Protein AF-A0A4Y7S7V5-F1 (afdb_monomer)

Structure (mmCIF, N/CA/C/O backbone):
data_AF-A0A4Y7S7V5-F1
#
_entry.id   AF-A0A4Y7S7V5-F1
#
loop_
_atom_site.group_PDB
_atom_site.id
_atom_site.type_symbol
_atom_site.label_atom_id
_atom_site.label_alt_id
_atom_site.label_comp_id
_atom_site.label_asym_id
_atom_site.label_entity_id
_atom_site.label_seq_id
_atom_site.pdbx_PDB_ins_code
_atom_site.Cartn_x
_atom_site.Cartn_y
_atom_site.Cartn_z
_atom_site.occupancy
_atom_site.B_iso_or_equiv
_atom_site.auth_seq_id
_atom_site.auth_comp_id
_atom_site.auth_asym_id
_atom_site.auth_atom_id
_atom_site.pdbx_PDB_model_num
ATOM 1 N N . MET A 1 1 ? 28.962 10.382 -20.908 1.00 48.06 1 MET A N 1
ATOM 2 C CA . MET A 1 1 ? 28.679 8.979 -21.269 1.00 48.06 1 MET A CA 1
ATOM 3 C C . MET A 1 1 ? 28.440 8.967 -22.760 1.00 48.06 1 MET A C 1
ATOM 5 O O . MET A 1 1 ? 27.497 9.617 -23.195 1.00 48.06 1 MET A O 1
ATOM 9 N N . ASP A 1 2 ? 29.315 8.318 -23.522 1.00 42.78 2 ASP A N 1
ATOM 10 C CA . ASP A 1 2 ? 29.232 8.289 -24.986 1.00 42.78 2 ASP A CA 1
ATOM 11 C C . ASP A 1 2 ? 28.162 7.281 -25.408 1.00 42.78 2 ASP A C 1
ATOM 13 O O . ASP A 1 2 ? 28.444 6.102 -25.621 1.00 42.78 2 ASP A O 1
ATOM 17 N N . TYR A 1 3 ? 26.913 7.743 -25.483 1.00 50.38 3 TYR A N 1
ATOM 18 C CA . TYR A 1 3 ? 25.772 6.935 -25.925 1.00 50.38 3 TYR A CA 1
ATOM 19 C C . TYR A 1 3 ? 26.002 6.301 -27.311 1.00 50.38 3 TYR A C 1
ATOM 21 O O . TYR A 1 3 ? 25.504 5.208 -27.569 1.00 50.38 3 TYR A O 1
ATOM 29 N N . GLU A 1 4 ? 26.812 6.933 -28.166 1.00 48.44 4 GLU A N 1
ATOM 30 C CA . GLU A 1 4 ? 27.167 6.433 -29.501 1.00 48.44 4 GLU A CA 1
ATOM 31 C C . GLU A 1 4 ? 27.919 5.093 -29.466 1.00 48.44 4 GLU A C 1
ATOM 33 O O . GLU A 1 4 ? 27.614 4.208 -30.263 1.00 48.44 4 GLU A O 1
ATOM 38 N N . LYS A 1 5 ? 28.822 4.883 -28.495 1.00 51.22 5 LYS A N 1
ATOM 39 C CA . LYS A 1 5 ? 29.561 3.613 -28.349 1.00 51.22 5 LYS A CA 1
ATOM 40 C C . LYS A 1 5 ? 28.684 2.471 -27.842 1.00 51.22 5 LYS A C 1
ATOM 42 O O . LYS A 1 5 ? 28.919 1.314 -28.167 1.00 51.22 5 LYS A O 1
ATOM 47 N N . VAL A 1 6 ? 27.661 2.783 -27.044 1.00 50.72 6 VAL A N 1
ATOM 48 C CA . VAL A 1 6 ? 26.710 1.782 -26.530 1.00 50.72 6 VAL A CA 1
ATOM 49 C C . VAL A 1 6 ? 25.746 1.333 -27.636 1.00 50.72 6 VAL A C 1
ATOM 51 O O . VAL A 1 6 ? 25.353 0.171 -27.680 1.00 50.72 6 VAL A O 1
ATOM 54 N N . ALA A 1 7 ? 25.411 2.231 -28.568 1.00 50.16 7 ALA A N 1
ATOM 55 C CA . ALA A 1 7 ? 24.563 1.931 -29.720 1.00 50.16 7 ALA A CA 1
ATOM 56 C C . ALA A 1 7 ? 25.253 1.056 -30.789 1.00 50.16 7 ALA A C 1
ATOM 58 O O . ALA A 1 7 ? 24.570 0.425 -31.596 1.00 50.16 7 ALA A O 1
ATOM 59 N N . GLU A 1 8 ? 26.588 0.985 -30.804 1.00 49.34 8 GLU A N 1
ATOM 60 C CA . GLU A 1 8 ? 27.345 0.241 -31.821 1.00 49.34 8 GLU A CA 1
ATOM 61 C C . GLU A 1 8 ? 27.243 -1.282 -31.716 1.00 49.34 8 GLU A C 1
ATOM 63 O O . GLU A 1 8 ? 27.355 -1.962 -32.733 1.00 49.34 8 GLU A O 1
ATOM 68 N N . ILE A 1 9 ? 26.904 -1.825 -30.545 1.00 51.12 9 ILE A N 1
ATOM 69 C CA . ILE A 1 9 ? 26.742 -3.277 -30.359 1.00 51.12 9 ILE A CA 1
ATOM 70 C C . ILE A 1 9 ? 25.535 -3.809 -31.151 1.00 51.12 9 ILE A C 1
ATOM 72 O O . ILE A 1 9 ? 25.533 -4.956 -31.573 1.00 51.12 9 ILE A O 1
ATOM 76 N N . HIS A 1 10 ? 24.530 -2.974 -31.433 1.00 50.16 10 HIS A N 1
ATOM 77 C CA . HIS A 1 10 ? 23.351 -3.396 -32.196 1.00 50.16 10 HIS A CA 1
ATOM 78 C C . HIS A 1 10 ? 23.577 -3.414 -33.722 1.00 50.16 10 HIS A C 1
ATOM 80 O O . HIS A 1 10 ? 22.717 -3.894 -34.462 1.00 50.16 10 HIS A O 1
ATOM 86 N N . ARG A 1 11 ? 24.708 -2.871 -34.207 1.00 49.34 11 ARG A N 1
ATOM 87 C CA . ARG A 1 11 ? 25.073 -2.890 -35.635 1.00 49.34 11 ARG A CA 1
ATOM 88 C C . ARG A 1 11 ? 25.643 -4.243 -36.064 1.00 49.34 11 ARG A C 1
ATOM 90 O O . ARG A 1 11 ? 25.487 -4.618 -37.224 1.00 49.34 11 ARG A O 1
ATOM 97 N N . GLU A 1 12 ? 26.241 -4.988 -35.140 1.00 53.28 12 GLU A N 1
ATOM 98 C CA . GLU A 1 12 ? 26.682 -6.358 -35.376 1.00 53.28 12 GLU A CA 1
ATOM 99 C C . GLU A 1 12 ? 25.684 -7.305 -34.708 1.00 53.28 12 GLU A C 1
ATOM 101 O O . GLU A 1 12 ? 25.501 -7.273 -33.497 1.00 53.28 12 GLU A O 1
ATOM 106 N N . ASN A 1 13 ? 24.989 -8.126 -35.502 1.00 52.50 13 ASN A N 1
ATOM 107 C CA . ASN A 1 13 ? 23.988 -9.110 -35.063 1.00 52.50 13 ASN A CA 1
ATOM 108 C C . ASN A 1 13 ? 24.608 -10.259 -34.232 1.00 52.50 13 ASN A C 1
ATOM 110 O O . ASN A 1 13 ? 24.408 -11.437 -34.535 1.00 52.50 13 ASN A O 1
ATOM 114 N N . ILE A 1 14 ? 25.389 -9.950 -33.199 1.00 56.34 14 ILE A N 1
ATOM 115 C CA . ILE A 1 14 ? 26.036 -10.939 -32.346 1.00 56.34 14 ILE A CA 1
ATOM 116 C C . ILE A 1 14 ? 25.000 -11.421 -31.334 1.00 56.34 14 ILE A C 1
ATOM 118 O O . ILE A 1 14 ? 24.820 -10.871 -30.252 1.00 56.34 14 ILE A O 1
ATOM 122 N N . THR A 1 15 ? 24.272 -12.455 -31.734 1.00 55.84 15 THR A N 1
ATOM 123 C CA . THR A 1 15 ? 23.259 -13.134 -30.913 1.00 55.84 15 THR A CA 1
ATOM 124 C C . THR A 1 15 ? 23.858 -14.254 -30.056 1.00 55.84 15 THR A C 1
ATOM 126 O O . THR A 1 15 ? 23.163 -14.803 -29.202 1.00 55.84 15 THR A O 1
ATOM 129 N N . ASP A 1 16 ? 25.146 -14.576 -30.247 1.00 62.66 16 ASP A N 1
ATOM 130 C CA . ASP A 1 16 ? 25.839 -15.673 -29.571 1.00 62.66 16 ASP A CA 1
ATOM 131 C C . ASP A 1 16 ? 26.859 -15.189 -28.522 1.00 62.66 16 ASP A C 1
ATOM 133 O O . ASP A 1 16 ? 27.767 -14.392 -28.779 1.00 62.66 16 ASP A O 1
ATOM 137 N N . THR A 1 17 ? 26.727 -15.751 -27.320 1.00 63.69 17 THR A N 1
ATOM 138 C CA . THR A 1 17 ? 27.629 -15.584 -26.170 1.00 63.69 17 THR A CA 1
ATOM 139 C C . THR A 1 17 ? 29.085 -15.976 -26.451 1.00 63.69 17 THR A C 1
ATOM 141 O O . THR A 1 17 ? 29.993 -15.425 -25.834 1.00 63.69 17 THR A O 1
ATOM 144 N N . ARG A 1 18 ? 29.345 -16.911 -27.377 1.00 64.25 18 ARG A N 1
ATOM 145 C CA . ARG A 1 18 ? 30.721 -17.302 -27.743 1.00 64.25 18 ARG A CA 1
ATOM 146 C C . ARG A 1 18 ? 31.438 -16.227 -28.556 1.00 64.25 18 ARG A C 1
ATOM 148 O O . ARG A 1 18 ? 32.566 -15.871 -28.231 1.00 64.25 18 ARG A O 1
ATOM 155 N N . GLN A 1 19 ? 30.756 -15.673 -29.552 1.00 64.19 19 GLN A N 1
ATOM 156 C CA . GLN A 1 19 ? 31.297 -14.632 -30.431 1.00 64.19 19 GLN A CA 1
ATOM 157 C C . GLN A 1 19 ? 31.574 -13.327 -29.668 1.00 64.19 19 GLN A C 1
ATOM 159 O O . GLN A 1 19 ? 32.568 -12.648 -29.912 1.00 64.19 19 GLN A O 1
ATOM 164 N N . THR A 1 20 ? 30.738 -13.005 -28.677 1.00 63.41 20 THR A N 1
ATOM 165 C CA . THR A 1 20 ? 30.981 -11.868 -27.775 1.00 63.41 20 THR A CA 1
ATOM 166 C C . THR A 1 20 ? 32.225 -12.073 -26.908 1.00 63.41 20 THR A C 1
ATOM 168 O O . THR A 1 20 ? 33.001 -11.136 -26.738 1.00 63.41 20 THR A O 1
ATOM 171 N N . LEU A 1 21 ? 32.464 -13.283 -26.389 1.00 66.69 21 LEU A N 1
ATOM 172 C CA . LEU A 1 21 ? 33.675 -13.590 -25.616 1.00 66.69 2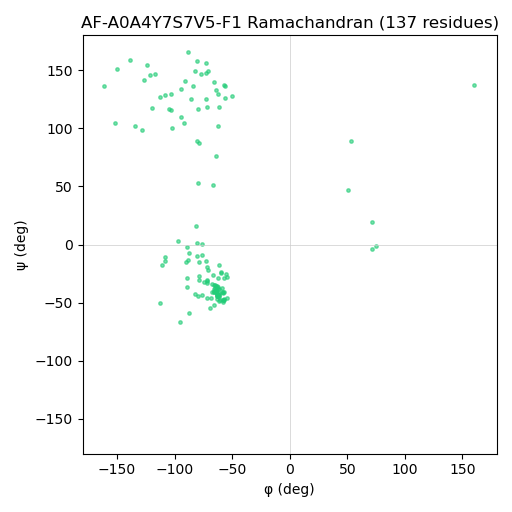1 LEU A CA 1
ATOM 173 C C . LEU A 1 21 ? 34.950 -13.477 -26.464 1.00 66.69 21 LEU A C 1
ATOM 175 O O . LEU A 1 21 ? 35.952 -12.950 -25.984 1.00 66.69 21 LEU A O 1
ATOM 179 N N . GLU A 1 22 ? 34.908 -13.916 -27.722 1.00 68.69 22 GLU A N 1
ATOM 180 C CA . GLU A 1 22 ? 36.030 -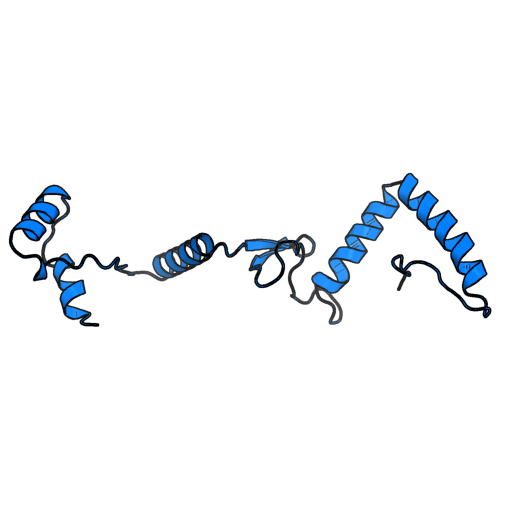13.799 -28.664 1.00 68.69 22 GLU A CA 1
ATOM 181 C C . GLU A 1 22 ? 36.378 -12.329 -28.958 1.00 68.69 22 GLU A C 1
ATOM 183 O O . GLU A 1 22 ? 37.542 -11.940 -28.844 1.00 68.69 22 GLU A O 1
ATOM 188 N N . ALA A 1 23 ? 35.374 -11.476 -29.191 1.00 64.00 23 ALA A N 1
ATOM 189 C CA . ALA A 1 23 ? 35.577 -10.037 -29.383 1.00 64.00 23 ALA A CA 1
ATOM 190 C C . ALA A 1 23 ? 36.170 -9.334 -28.140 1.00 64.00 23 ALA A C 1
ATOM 192 O O . ALA A 1 23 ? 37.013 -8.444 -28.271 1.00 64.00 23 ALA A O 1
ATOM 193 N N . ILE A 1 24 ? 35.789 -9.758 -26.923 1.00 64.50 24 ILE A N 1
ATOM 194 C CA . ILE A 1 24 ? 36.355 -9.247 -25.655 1.00 64.50 24 ILE A CA 1
ATOM 195 C C . ILE A 1 24 ? 37.848 -9.587 -25.525 1.00 64.50 24 ILE A C 1
ATOM 197 O O . ILE A 1 24 ? 38.615 -8.807 -24.948 1.00 64.50 24 ILE A O 1
ATOM 201 N N . HIS A 1 25 ? 38.260 -10.756 -26.021 1.00 68.44 25 HIS A N 1
ATOM 202 C CA . HIS A 1 25 ? 39.650 -11.207 -25.968 1.00 68.44 25 HIS A CA 1
ATOM 203 C C . HIS A 1 25 ? 40.560 -10.438 -26.930 1.00 68.44 25 HIS A C 1
ATOM 205 O O . HIS A 1 25 ? 41.727 -10.222 -26.599 1.00 68.44 25 HIS A O 1
ATOM 211 N N . GLU A 1 26 ? 40.034 -10.020 -28.080 1.00 69.88 26 GLU A N 1
ATOM 212 C CA . GLU A 1 26 ? 40.801 -9.341 -29.123 1.00 69.88 26 GLU A CA 1
ATOM 213 C C . GLU A 1 2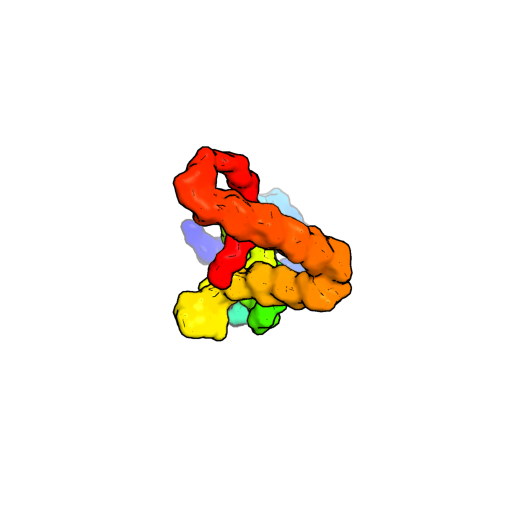6 ? 40.967 -7.837 -28.850 1.00 69.88 26 GLU A C 1
ATOM 215 O O . GLU A 1 26 ? 42.070 -7.306 -28.982 1.00 69.88 26 GLU A O 1
ATOM 220 N N . ASP A 1 27 ? 39.911 -7.149 -28.401 1.00 66.31 27 ASP A N 1
ATOM 221 C CA . ASP A 1 27 ? 39.986 -5.731 -28.039 1.00 66.31 27 ASP A CA 1
ATOM 222 C C . ASP A 1 27 ? 38.949 -5.352 -26.970 1.00 66.31 27 ASP A C 1
ATOM 224 O O . ASP A 1 27 ? 37.762 -5.143 -27.234 1.00 66.31 27 ASP A O 1
ATOM 228 N N . ARG A 1 28 ? 39.429 -5.184 -25.733 1.00 60.34 28 ARG A N 1
ATOM 229 C CA . ARG A 1 28 ? 38.599 -4.823 -24.572 1.00 60.34 28 ARG A CA 1
ATOM 230 C C . ARG A 1 28 ? 37.903 -3.467 -24.711 1.00 60.34 28 ARG A C 1
ATOM 232 O O . ARG A 1 28 ? 36.967 -3.205 -23.962 1.00 60.34 28 ARG A O 1
ATOM 239 N N . SER A 1 29 ? 38.354 -2.596 -25.617 1.00 63.44 29 SER A N 1
ATOM 240 C CA . SER A 1 29 ? 37.751 -1.274 -25.825 1.00 63.44 29 SER A CA 1
ATOM 241 C C . SER A 1 29 ? 36.459 -1.312 -26.649 1.00 63.44 29 SER A C 1
ATOM 243 O O . SER A 1 29 ? 35.699 -0.342 -26.622 1.00 63.44 29 SER A O 1
ATOM 245 N N . LYS A 1 30 ? 36.181 -2.434 -27.330 1.00 57.97 30 LYS A N 1
ATOM 246 C CA . LYS A 1 30 ? 35.011 -2.617 -28.205 1.00 57.97 30 LYS A CA 1
ATOM 247 C C . LYS A 1 30 ? 33.768 -3.141 -27.491 1.00 57.97 30 LYS A C 1
ATOM 249 O O . LYS A 1 30 ? 32.679 -3.082 -28.052 1.00 57.97 30 LYS A O 1
ATOM 254 N N . VAL A 1 31 ? 33.904 -3.640 -26.262 1.00 61.84 31 VAL A N 1
ATOM 255 C CA . VAL A 1 31 ? 32.782 -4.206 -25.505 1.00 61.84 31 VAL A CA 1
ATOM 256 C C . VAL A 1 31 ? 32.572 -3.428 -24.217 1.00 61.84 31 VAL A C 1
ATOM 258 O O . VAL A 1 31 ? 33.424 -3.393 -23.330 1.00 61.84 31 VAL A O 1
ATOM 261 N N . SER A 1 32 ? 31.399 -2.809 -24.102 1.00 63.09 32 SER A N 1
ATOM 262 C CA . SER A 1 32 ? 30.964 -2.185 -22.859 1.00 63.09 32 SER A CA 1
ATOM 263 C C . SER A 1 32 ? 30.425 -3.255 -21.913 1.00 63.09 32 SER A C 1
ATOM 265 O O . SER A 1 32 ? 29.410 -3.885 -22.193 1.00 63.09 32 SER A O 1
ATOM 267 N N . LEU A 1 33 ? 31.080 -3.432 -20.764 1.00 68.06 33 LEU A N 1
ATOM 268 C CA . LEU A 1 33 ? 30.586 -4.285 -19.675 1.00 68.06 33 LEU A CA 1
ATOM 269 C C . LEU A 1 33 ? 29.524 -3.583 -18.811 1.00 68.06 33 LEU A C 1
ATOM 271 O O . LEU A 1 33 ? 29.058 -4.146 -17.819 1.00 68.06 33 LEU A O 1
ATOM 275 N N . LEU A 1 34 ? 29.161 -2.340 -19.150 1.00 63.75 34 LEU A N 1
ATOM 276 C CA . LEU A 1 34 ? 28.095 -1.629 -18.459 1.00 63.75 34 LEU A CA 1
ATOM 277 C C . LEU A 1 34 ? 26.749 -2.238 -18.862 1.00 63.75 34 LEU A C 1
ATOM 279 O O . LEU A 1 34 ? 26.446 -2.280 -20.057 1.00 63.75 34 LEU A O 1
ATOM 283 N N . PRO A 1 35 ? 25.919 -2.667 -17.897 1.00 66.50 35 PRO A N 1
ATOM 284 C CA . PRO A 1 35 ? 24.566 -3.094 -18.203 1.00 66.50 35 PRO A CA 1
ATOM 285 C C . PRO A 1 35 ? 23.807 -1.913 -18.814 1.00 66.50 35 PRO A C 1
ATOM 287 O O . PRO A 1 35 ? 23.643 -0.873 -18.174 1.00 66.50 35 PRO A O 1
ATOM 290 N N . TYR A 1 36 ? 23.364 -2.073 -20.059 1.00 71.62 36 TYR A N 1
ATOM 291 C CA . TYR A 1 36 ? 22.517 -1.110 -20.749 1.00 71.62 36 TYR A CA 1
ATOM 292 C C . TYR A 1 36 ? 21.171 -1.752 -21.072 1.00 71.62 36 TYR A C 1
ATOM 294 O O . TYR A 1 36 ? 21.080 -2.953 -21.325 1.00 71.62 36 TYR A O 1
ATOM 302 N N . TYR A 1 37 ? 20.120 -0.938 -21.050 1.00 80.25 37 TYR A N 1
ATOM 303 C CA . TYR A 1 37 ? 18.783 -1.349 -21.452 1.00 80.25 37 TYR A CA 1
ATOM 304 C C . TYR A 1 37 ? 18.420 -0.598 -22.725 1.00 80.25 37 TYR A C 1
ATOM 306 O O . TYR A 1 37 ? 18.512 0.629 -22.772 1.00 80.25 37 TYR A O 1
ATOM 314 N N . HIS A 1 38 ? 18.024 -1.333 -23.757 1.00 82.44 38 HIS A N 1
ATOM 315 C CA . HIS A 1 38 ? 17.439 -0.745 -24.950 1.00 82.44 38 HIS A 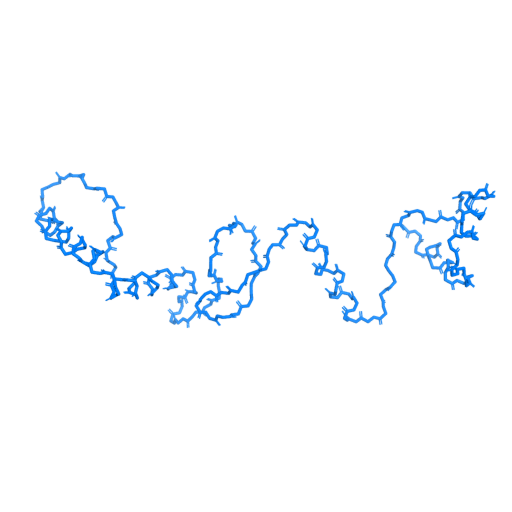CA 1
ATOM 316 C C . HIS A 1 38 ? 15.919 -0.772 -24.788 1.00 82.44 38 HIS A C 1
ATOM 318 O O . HIS A 1 38 ? 15.334 -1.848 -24.756 1.00 82.44 38 HIS A O 1
ATOM 324 N N . ILE A 1 39 ? 15.317 0.403 -24.603 1.00 86.44 39 ILE A N 1
ATOM 325 C CA . ILE A 1 39 ? 13.886 0.570 -24.325 1.00 86.44 39 ILE A CA 1
ATOM 326 C C . ILE A 1 39 ? 13.215 1.072 -25.601 1.00 86.44 39 ILE A C 1
ATOM 328 O O . ILE A 1 39 ? 13.526 2.170 -26.065 1.00 86.44 39 ILE A O 1
ATOM 332 N N . GLN A 1 40 ? 12.301 0.284 -26.158 1.00 87.88 40 GLN A N 1
ATOM 333 C CA . GLN A 1 40 ? 11.564 0.607 -27.385 1.00 87.88 40 GLN A CA 1
ATOM 334 C C . GLN A 1 40 ? 10.090 0.936 -27.124 1.00 87.88 40 GLN A C 1
ATOM 336 O O . GLN A 1 40 ? 9.414 1.489 -27.992 1.00 87.88 40 GLN A O 1
ATOM 341 N N . SER A 1 41 ? 9.587 0.628 -25.927 1.00 91.31 41 SER A N 1
ATOM 342 C CA . SER A 1 41 ? 8.190 0.833 -25.551 1.00 91.31 41 SER A CA 1
ATOM 343 C C . SER A 1 41 ? 8.036 1.368 -24.126 1.00 91.31 41 SER A C 1
ATOM 345 O O . SER A 1 41 ? 8.914 1.230 -23.271 1.00 91.31 41 SER A O 1
ATOM 347 N N . LEU A 1 42 ? 6.881 1.984 -23.857 1.00 93.81 42 LEU A N 1
ATOM 348 C CA . LEU A 1 42 ? 6.528 2.433 -22.509 1.00 93.81 42 LEU A CA 1
ATOM 349 C C . LEU A 1 42 ? 6.426 1.249 -21.534 1.00 93.81 42 LEU A C 1
ATOM 351 O O . LEU A 1 42 ? 6.843 1.368 -20.385 1.00 93.81 42 LEU A O 1
ATOM 355 N N . ASP A 1 43 ? 5.921 0.106 -21.995 1.00 94.75 43 ASP A N 1
ATOM 356 C CA . ASP A 1 43 ? 5.754 -1.088 -21.163 1.00 94.75 43 ASP A CA 1
ATOM 357 C C . ASP A 1 43 ? 7.105 -1.658 -20.709 1.00 94.75 43 ASP A C 1
ATOM 359 O O . ASP A 1 43 ? 7.260 -2.014 -19.540 1.00 94.75 43 ASP A O 1
ATOM 363 N N . GLU A 1 44 ? 8.116 -1.665 -21.587 1.00 90.00 44 GLU A N 1
ATOM 364 C CA . GLU A 1 44 ? 9.495 -2.024 -21.228 1.00 90.00 44 GLU A CA 1
ATOM 365 C C . GLU A 1 44 ? 10.077 -1.075 -20.178 1.00 90.00 44 GLU A C 1
ATOM 367 O O . GLU A 1 44 ? 10.690 -1.524 -19.207 1.00 90.00 44 GLU A O 1
ATOM 372 N N . MET A 1 45 ? 9.851 0.233 -20.334 1.00 92.50 45 MET A N 1
ATOM 373 C CA . MET A 1 45 ? 10.298 1.230 -19.360 1.00 92.50 45 MET A CA 1
ATOM 374 C C . MET A 1 45 ? 9.665 0.988 -17.984 1.00 92.50 45 MET A C 1
ATOM 376 O O . MET A 1 45 ? 10.367 0.961 -16.971 1.00 92.50 45 MET A O 1
ATOM 380 N N . LEU A 1 46 ? 8.345 0.780 -17.945 1.00 94.06 46 LEU A N 1
ATOM 381 C CA . LEU A 1 46 ? 7.598 0.519 -16.713 1.00 94.06 46 LEU A CA 1
ATOM 382 C C . LEU A 1 46 ? 8.034 -0.789 -16.050 1.00 94.06 46 LEU A C 1
ATOM 384 O O . LEU A 1 46 ? 8.152 -0.849 -14.825 1.00 94.06 46 LEU A O 1
ATOM 388 N N . PHE A 1 47 ? 8.298 -1.827 -16.844 1.00 93.00 47 PHE A N 1
ATOM 389 C CA . PHE A 1 47 ? 8.800 -3.101 -16.345 1.00 93.00 47 PHE A CA 1
ATOM 390 C C . PHE A 1 47 ? 10.180 -2.949 -15.701 1.00 93.00 47 PHE A C 1
ATOM 392 O O . PHE A 1 47 ? 10.392 -3.434 -14.589 1.00 93.00 47 PHE A O 1
ATOM 399 N N . LEU A 1 48 ? 11.107 -2.247 -16.358 1.00 92.94 48 LEU A N 1
ATOM 400 C CA . LEU A 1 48 ? 12.444 -2.001 -15.819 1.00 92.94 48 LEU A CA 1
ATOM 401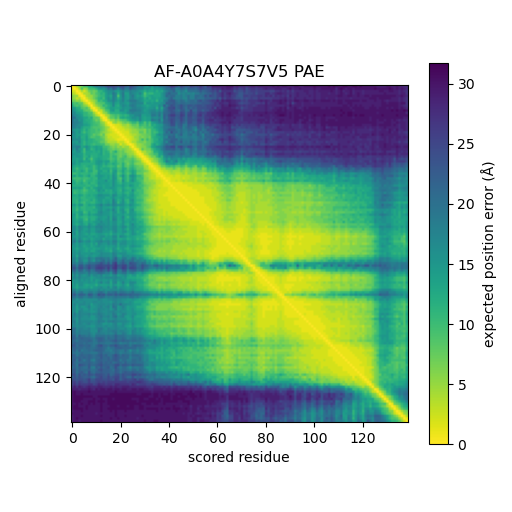 C C . LEU A 1 48 ? 12.396 -1.218 -14.508 1.00 92.94 48 LEU A C 1
ATOM 403 O O . LEU A 1 48 ? 13.045 -1.620 -13.542 1.00 92.94 48 LEU A O 1
ATOM 407 N N . GLU A 1 49 ? 11.587 -0.160 -14.447 1.00 92.12 49 GLU A N 1
ATOM 408 C CA . GLU A 1 49 ? 11.420 0.635 -13.229 1.00 92.12 49 GLU A CA 1
ATOM 409 C C . GLU A 1 49 ? 10.825 -0.208 -12.096 1.00 92.12 49 GLU A C 1
ATOM 411 O O . GLU A 1 49 ? 11.332 -0.212 -10.973 1.00 92.12 49 GLU A O 1
ATOM 416 N N . PHE A 1 50 ? 9.797 -1.007 -12.391 1.00 91.50 50 PHE A N 1
ATOM 417 C CA . PHE A 1 50 ? 9.204 -1.911 -11.411 1.00 91.50 50 PHE A CA 1
ATOM 418 C C . PHE A 1 50 ? 10.214 -2.946 -10.896 1.00 91.50 50 PHE A C 1
ATOM 420 O O . PHE A 1 50 ? 10.305 -3.183 -9.690 1.00 91.50 50 PHE A O 1
ATOM 427 N N . MET A 1 51 ? 11.022 -3.532 -11.780 1.00 92.19 51 MET A N 1
ATOM 428 C CA . MET A 1 51 ? 12.073 -4.476 -11.394 1.00 92.19 51 MET A CA 1
ATOM 429 C C . MET A 1 51 ? 13.150 -3.814 -10.532 1.00 92.19 51 MET A C 1
ATOM 431 O O . MET A 1 51 ? 13.602 -4.404 -9.549 1.00 92.19 51 MET A O 1
ATOM 435 N N . GLU A 1 52 ? 13.545 -2.588 -10.860 1.00 91.69 52 GLU A N 1
ATOM 436 C CA . GLU A 1 52 ? 14.513 -1.821 -10.080 1.00 91.69 52 GLU A CA 1
ATOM 437 C C . GLU A 1 52 ? 13.965 -1.461 -8.690 1.00 91.69 52 GLU A C 1
ATOM 439 O O . GLU A 1 52 ? 14.673 -1.593 -7.687 1.00 91.69 52 GLU A O 1
ATOM 444 N N . MET A 1 53 ? 12.675 -1.123 -8.591 1.00 91.31 53 MET A N 1
ATOM 445 C CA . MET A 1 53 ? 11.994 -0.953 -7.306 1.00 91.31 53 MET A CA 1
ATOM 446 C C . MET A 1 53 ? 12.077 -2.225 -6.451 1.00 91.31 53 MET A C 1
ATOM 448 O O . MET A 1 53 ? 12.429 -2.154 -5.269 1.00 91.31 53 MET A O 1
ATOM 452 N N . LEU A 1 54 ? 11.806 -3.396 -7.039 1.00 88.94 54 LEU A N 1
ATOM 453 C CA . LEU A 1 54 ? 11.883 -4.675 -6.329 1.00 88.94 54 LEU A CA 1
ATOM 454 C C . LEU A 1 54 ? 13.309 -4.992 -5.857 1.00 88.94 54 LEU A C 1
ATOM 456 O O . LEU A 1 54 ? 13.485 -5.393 -4.705 1.00 88.94 54 LEU A O 1
ATOM 460 N N . LYS A 1 55 ? 14.330 -4.758 -6.696 1.00 90.56 55 LYS A N 1
ATOM 461 C CA . LYS A 1 55 ? 15.750 -4.943 -6.331 1.00 90.56 55 LYS A CA 1
ATOM 462 C C . LYS A 1 55 ? 16.160 -4.076 -5.142 1.00 90.56 55 LYS A C 1
ATOM 464 O O . LYS A 1 55 ? 16.897 -4.530 -4.271 1.00 90.56 55 LYS A O 1
ATOM 469 N N . ARG A 1 56 ? 15.641 -2.848 -5.068 1.00 89.69 56 ARG A N 1
ATOM 470 C CA . ARG A 1 56 ? 15.865 -1.919 -3.946 1.00 89.69 56 ARG A CA 1
ATOM 471 C C . ARG A 1 56 ? 15.058 -2.271 -2.693 1.00 89.69 56 ARG A C 1
ATOM 473 O O . ARG A 1 56 ? 15.141 -1.566 -1.690 1.00 89.69 56 ARG A O 1
ATOM 480 N N . GLY A 1 57 ? 14.267 -3.344 -2.731 1.00 88.38 57 GLY A N 1
ATOM 481 C CA . GLY A 1 57 ? 13.415 -3.764 -1.622 1.00 88.38 57 GLY A CA 1
ATOM 482 C C . GLY A 1 57 ? 12.219 -2.839 -1.394 1.00 88.38 57 GLY A C 1
ATOM 483 O O . GLY A 1 57 ? 11.637 -2.854 -0.306 1.00 88.38 57 GLY A O 1
ATOM 484 N N . ILE A 1 58 ? 11.842 -2.036 -2.394 1.00 89.50 58 ILE A N 1
ATOM 485 C CA . ILE A 1 58 ? 10.648 -1.196 -2.335 1.00 89.50 58 ILE A CA 1
ATOM 486 C C . ILE A 1 58 ? 9.428 -2.109 -2.442 1.00 89.50 58 ILE A C 1
ATOM 488 O O . ILE A 1 58 ? 9.229 -2.822 -3.423 1.00 89.50 58 ILE A O 1
ATOM 492 N N . GLN A 1 59 ? 8.598 -2.102 -1.403 1.00 88.50 59 GLN A N 1
ATOM 493 C CA . GLN A 1 59 ? 7.453 -3.000 -1.312 1.00 88.50 59 GLN A CA 1
ATOM 494 C C . GLN A 1 59 ? 6.186 -2.331 -1.836 1.00 88.50 59 GLN A C 1
ATOM 496 O O . GLN A 1 59 ? 5.845 -1.219 -1.431 1.00 88.50 59 GLN A O 1
ATOM 501 N N . VAL A 1 60 ? 5.431 -3.056 -2.656 1.00 91.06 60 VAL A N 1
ATOM 502 C CA . VAL A 1 60 ? 4.075 -2.676 -3.059 1.00 91.06 60 VAL A CA 1
ATOM 503 C C . VAL A 1 60 ? 3.079 -3.529 -2.279 1.00 91.06 60 VAL A C 1
ATOM 505 O O . VAL A 1 60 ? 3.198 -4.751 -2.227 1.00 91.06 60 VAL A O 1
ATOM 508 N N . LYS A 1 61 ? 2.088 -2.894 -1.648 1.00 92.12 61 LYS A N 1
ATOM 509 C CA . LYS A 1 61 ? 1.021 -3.583 -0.907 1.00 92.12 61 LYS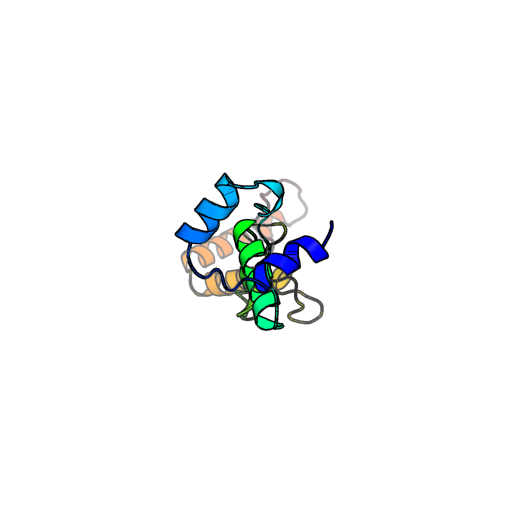 A CA 1
ATOM 510 C C . LYS A 1 61 ? -0.353 -3.184 -1.410 1.00 92.12 61 LYS A C 1
ATOM 512 O O . LYS A 1 61 ? -0.551 -2.079 -1.907 1.00 92.12 61 LYS A O 1
ATOM 517 N N . ARG A 1 62 ? -1.326 -4.077 -1.225 1.00 95.56 62 ARG A N 1
ATOM 518 C CA . ARG A 1 62 ? -2.747 -3.780 -1.416 1.00 95.56 62 ARG A CA 1
ATOM 519 C C . ARG A 1 62 ? -3.316 -3.175 -0.131 1.00 95.56 62 ARG A C 1
ATOM 521 O O . ARG A 1 62 ? -3.173 -3.767 0.936 1.00 95.56 62 ARG A O 1
ATOM 528 N N . CYS A 1 63 ? -3.929 -1.994 -0.221 1.00 96.06 63 CYS A N 1
ATOM 529 C CA . CYS A 1 63 ? -4.577 -1.342 0.918 1.00 96.06 63 CYS A CA 1
ATOM 530 C C . CYS A 1 63 ? -5.730 -2.208 1.435 1.00 96.06 63 CYS A C 1
ATOM 532 O O . CYS A 1 63 ? -6.595 -2.597 0.650 1.00 96.06 63 CYS A O 1
ATOM 534 N N . ARG A 1 64 ? -5.771 -2.473 2.746 1.00 95.81 64 ARG A N 1
ATOM 535 C CA . ARG A 1 64 ? -6.831 -3.294 3.357 1.00 95.81 64 ARG A CA 1
ATOM 536 C C . ARG A 1 64 ? -8.196 -2.606 3.445 1.00 95.81 64 ARG A C 1
ATOM 538 O O . ARG A 1 64 ? -9.176 -3.297 3.678 1.00 95.81 64 ARG A O 1
ATOM 545 N N . LEU A 1 65 ? -8.251 -1.285 3.249 1.00 95.88 65 LEU A N 1
ATOM 546 C CA . LEU A 1 65 ? -9.499 -0.517 3.251 1.00 95.88 65 LEU A CA 1
ATOM 547 C C . LEU A 1 65 ? -10.043 -0.315 1.827 1.00 95.88 65 LEU A C 1
ATOM 549 O O . LEU A 1 65 ? -11.055 -0.894 1.464 1.00 95.88 65 LEU A O 1
ATOM 553 N N . CYS A 1 66 ? -9.349 0.453 0.981 1.00 95.75 66 CYS A N 1
ATOM 554 C CA . CYS A 1 66 ? -9.839 0.783 -0.367 1.00 95.75 66 CYS A CA 1
ATOM 555 C C . CYS A 1 66 ? -9.438 -0.222 -1.463 1.00 95.75 66 CYS A C 1
ATOM 557 O O . CYS A 1 66 ? -9.747 -0.017 -2.635 1.00 95.75 66 CYS A O 1
ATOM 559 N N . GLY A 1 67 ? -8.666 -1.264 -1.134 1.00 95.88 67 GLY A N 1
ATOM 560 C CA . GLY A 1 67 ? -8.278 -2.321 -2.073 1.00 95.88 67 GLY A CA 1
ATOM 561 C C . GLY A 1 67 ? -7.261 -1.931 -3.155 1.00 95.88 67 GLY A C 1
ATOM 562 O O . GLY A 1 67 ? -6.842 -2.805 -3.912 1.00 95.88 67 GLY A O 1
ATOM 563 N N . ARG A 1 68 ? -6.838 -0.664 -3.239 1.00 96.38 68 ARG A N 1
ATOM 564 C CA . ARG A 1 68 ? -5.865 -0.171 -4.234 1.00 96.38 68 ARG A CA 1
ATOM 565 C C . ARG A 1 68 ? -4.416 -0.439 -3.809 1.00 96.38 68 ARG A C 1
ATOM 567 O O . ARG A 1 68 ? -4.099 -0.390 -2.617 1.00 96.38 68 ARG A O 1
ATOM 574 N N . TYR A 1 69 ? -3.518 -0.642 -4.774 1.00 94.56 69 TYR A N 1
ATOM 575 C CA . TYR A 1 69 ? -2.083 -0.809 -4.516 1.00 94.56 69 TYR A CA 1
ATOM 576 C C . TYR A 1 69 ? -1.400 0.509 -4.122 1.00 94.56 69 TYR A C 1
ATOM 578 O O . TYR A 1 69 ? -1.820 1.595 -4.538 1.00 94.56 69 TYR A O 1
ATOM 586 N N . PHE A 1 70 ? -0.380 0.427 -3.270 1.00 93.94 70 PHE A N 1
ATOM 587 C CA . PHE A 1 70 ? 0.444 1.560 -2.854 1.00 93.94 70 PHE A CA 1
ATOM 588 C C . PHE A 1 70 ? 1.873 1.123 -2.522 1.00 93.94 70 PHE A C 1
ATOM 590 O O . PHE A 1 70 ? 2.105 -0.009 -2.091 1.00 93.94 70 PHE A O 1
ATOM 597 N N . VAL A 1 71 ? 2.815 2.044 -2.714 1.00 91.94 71 VAL A N 1
ATOM 598 C CA . VAL A 1 71 ? 4.237 1.853 -2.419 1.00 91.94 71 VAL A CA 1
ATOM 599 C C . VAL A 1 71 ? 4.507 2.143 -0.941 1.00 91.94 71 VAL A C 1
ATOM 601 O O . VAL A 1 71 ? 4.003 3.118 -0.378 1.00 91.94 71 VAL A O 1
ATOM 604 N N . LEU A 1 72 ? 5.304 1.296 -0.293 1.00 89.56 72 LEU A N 1
ATOM 605 C CA . LEU A 1 72 ? 5.761 1.485 1.078 1.00 89.56 72 LEU A CA 1
ATOM 606 C C . LEU A 1 72 ? 7.097 2.227 1.112 1.00 89.56 72 LEU A C 1
ATOM 608 O O . LEU A 1 72 ? 8.136 1.625 0.868 1.00 89.56 72 LEU A O 1
ATOM 612 N N . ILE A 1 73 ? 7.053 3.510 1.479 1.00 80.62 73 ILE A N 1
ATOM 613 C CA . ILE A 1 73 ? 8.249 4.364 1.572 1.00 80.62 73 ILE A CA 1
ATOM 614 C C . ILE A 1 73 ? 8.903 4.241 2.968 1.00 80.62 73 ILE A C 1
ATOM 616 O O . ILE A 1 73 ? 10.015 3.745 3.075 1.00 80.62 73 ILE A O 1
ATOM 620 N N . ASP A 1 74 ? 8.183 4.559 4.057 1.00 75.44 74 ASP A N 1
ATOM 621 C CA . ASP A 1 74 ? 8.841 4.726 5.381 1.00 75.44 74 ASP A CA 1
ATOM 622 C C . ASP A 1 74 ? 8.538 3.655 6.442 1.00 75.44 74 ASP A C 1
ATOM 624 O O . ASP A 1 74 ? 9.220 3.545 7.458 1.00 75.44 74 ASP A O 1
ATOM 628 N N . LYS A 1 75 ? 7.468 2.870 6.270 1.00 68.50 75 LYS A N 1
ATOM 629 C CA . LYS A 1 75 ? 6.953 1.969 7.320 1.00 68.50 75 LYS A CA 1
ATOM 630 C C . LYS A 1 75 ? 6.632 0.594 6.754 1.00 68.50 75 LYS A C 1
ATOM 632 O O . LYS A 1 75 ? 5.549 0.388 6.207 1.00 68.50 75 LYS A O 1
ATOM 637 N N . ARG A 1 76 ? 7.525 -0.377 6.980 1.00 71.19 76 ARG A N 1
ATOM 638 C CA . ARG A 1 76 ? 7.385 -1.775 6.509 1.00 71.19 76 ARG A CA 1
ATOM 639 C C . ARG A 1 76 ? 6.076 -2.453 6.958 1.00 71.19 76 ARG A C 1
ATOM 641 O O . ARG A 1 76 ? 5.578 -3.355 6.286 1.00 71.19 76 ARG A O 1
ATOM 648 N N . LYS A 1 77 ? 5.474 -1.999 8.066 1.00 81.94 77 LYS A N 1
ATOM 649 C CA . LYS A 1 77 ? 4.235 -2.559 8.641 1.00 81.94 77 LYS A CA 1
ATOM 650 C C . LYS A 1 77 ? 2.942 -1.823 8.254 1.00 81.94 77 LYS A C 1
ATOM 652 O O . LYS A 1 77 ? 1.885 -2.218 8.729 1.00 81.94 77 LYS A O 1
ATOM 657 N N . ARG A 1 78 ? 2.974 -0.783 7.406 1.00 88.88 78 ARG A N 1
ATOM 658 C CA . ARG A 1 78 ? 1.729 -0.108 6.985 1.00 88.88 78 ARG A CA 1
ATOM 659 C C . ARG A 1 78 ? 0.827 -1.057 6.191 1.00 88.88 78 ARG A C 1
ATOM 661 O O . ARG A 1 78 ? 1.286 -1.724 5.264 1.00 88.88 78 ARG A O 1
ATOM 668 N N . GLU A 1 79 ? -0.455 -1.072 6.550 1.00 93.38 79 GLU A N 1
ATOM 669 C CA . GLU A 1 79 ? -1.506 -1.862 5.884 1.00 93.38 79 GLU A CA 1
ATOM 670 C C . GLU A 1 79 ? -2.481 -0.998 5.062 1.00 93.38 79 GLU A C 1
ATOM 672 O O . GLU A 1 79 ? -3.259 -1.523 4.262 1.00 93.38 79 GLU A O 1
ATOM 677 N N . TYR A 1 80 ? -2.410 0.327 5.226 1.00 95.06 80 TYR A N 1
ATOM 678 C CA . TYR A 1 80 ? -3.323 1.294 4.619 1.00 95.06 80 TYR A CA 1
ATOM 679 C C . TYR A 1 80 ? -2.560 2.384 3.851 1.00 95.06 80 TYR A C 1
ATOM 681 O O . TYR A 1 80 ? -1.497 2.848 4.284 1.00 95.06 80 TYR A O 1
ATOM 689 N N . CYS A 1 81 ? -3.098 2.804 2.704 1.00 94.75 81 CYS A N 1
ATOM 690 C CA . CYS A 1 81 ? -2.516 3.868 1.880 1.00 94.75 81 CYS A CA 1
ATOM 691 C C . CYS A 1 81 ? -2.870 5.270 2.405 1.00 94.75 81 CYS A C 1
ATOM 693 O O . CYS A 1 81 ? -3.884 5.436 3.067 1.00 94.75 81 CYS A O 1
ATOM 695 N N . GLY A 1 82 ? -2.089 6.293 2.055 1.00 92.94 82 GLY A N 1
ATOM 696 C CA . GLY A 1 82 ? -2.349 7.687 2.462 1.00 92.94 82 GLY A CA 1
ATOM 697 C C . GLY A 1 82 ? -3.380 8.433 1.606 1.00 92.94 82 GLY A C 1
ATOM 698 O O . GLY A 1 82 ? -3.406 9.653 1.625 1.00 92.94 82 GLY A O 1
ATOM 699 N N . ARG A 1 83 ? -4.183 7.727 0.801 1.00 94.81 83 ARG A N 1
ATOM 700 C CA . ARG A 1 83 ? -5.240 8.352 -0.008 1.00 94.81 83 ARG A CA 1
ATOM 701 C C . ARG A 1 83 ? -6.447 8.686 0.860 1.00 94.81 83 ARG A C 1
ATOM 703 O O . ARG A 1 83 ? -6.761 7.916 1.774 1.00 94.81 83 ARG A O 1
ATOM 710 N N . GLU A 1 84 ? -7.122 9.778 0.519 1.00 96.12 84 GLU A N 1
ATOM 711 C CA . GLU A 1 84 ? -8.406 10.154 1.107 1.00 96.12 84 GLU A CA 1
ATOM 712 C C . GLU A 1 84 ? -9.428 9.021 0.942 1.00 96.12 84 GLU A C 1
ATOM 714 O O . GLU A 1 84 ? -9.485 8.356 -0.098 1.00 96.12 84 GLU A O 1
ATOM 719 N N . TYR A 1 85 ? -10.171 8.764 2.014 1.00 93.75 85 TYR A N 1
ATOM 720 C CA . TYR A 1 85 ? -11.228 7.765 2.081 1.00 93.75 85 TYR A CA 1
ATOM 721 C C . TYR A 1 85 ? -12.599 8.423 2.248 1.00 93.75 85 TYR A C 1
ATOM 723 O O . TYR A 1 85 ? -13.509 8.111 1.486 1.00 93.75 85 TYR A O 1
ATOM 731 N N . SER A 1 86 ? -12.740 9.339 3.211 1.00 92.06 86 SER A N 1
ATOM 732 C CA . SER A 1 86 ? -13.997 10.044 3.485 1.00 92.06 86 SER A CA 1
ATOM 733 C C . SER A 1 86 ? -13.754 11.321 4.288 1.00 92.06 86 SER A C 1
ATOM 735 O O . SER A 1 86 ? -13.024 11.269 5.279 1.00 92.06 86 SER A O 1
ATOM 737 N N . GLU A 1 87 ? -14.413 12.422 3.917 1.00 89.06 87 GLU A N 1
ATOM 738 C CA . GLU A 1 87 ? -14.476 13.667 4.707 1.00 89.06 87 GLU A CA 1
ATOM 739 C C . GLU A 1 87 ? -13.095 14.175 5.172 1.00 89.06 87 GLU A C 1
ATOM 741 O O . GLU A 1 87 ? -12.883 14.466 6.349 1.00 89.06 87 GLU A O 1
ATOM 746 N N . GLY A 1 88 ? -12.109 14.216 4.268 1.00 91.62 88 GLY A N 1
ATOM 747 C CA . GLY A 1 88 ? -10.748 14.658 4.588 1.00 91.62 88 GLY A CA 1
ATOM 748 C C . GLY A 1 88 ? -9.903 13.660 5.389 1.00 91.62 88 GLY A C 1
ATOM 749 O O . GLY A 1 88 ? -8.728 13.925 5.641 1.00 91.62 88 GLY A O 1
ATOM 750 N N . LYS A 1 89 ? -10.445 12.496 5.768 1.00 94.56 89 LYS A N 1
ATOM 751 C CA . LYS A 1 89 ? -9.694 11.425 6.440 1.00 94.56 89 LYS A CA 1
ATOM 752 C C . LYS A 1 89 ? -9.110 10.450 5.428 1.00 94.56 89 LYS A C 1
ATOM 754 O O . LYS A 1 89 ? -9.761 10.065 4.453 1.00 94.56 89 LYS A O 1
ATOM 759 N N . THR A 1 90 ? -7.889 9.990 5.674 1.00 96.44 90 THR A N 1
ATOM 760 C CA . THR A 1 90 ? -7.213 9.016 4.812 1.00 96.44 90 THR A CA 1
ATOM 761 C C . THR A 1 90 ? -7.524 7.578 5.216 1.00 96.44 90 THR A C 1
ATOM 763 O O . THR A 1 90 ? -7.979 7.294 6.327 1.00 96.44 90 THR A O 1
ATOM 766 N N . CYS A 1 91 ? -7.207 6.615 4.343 1.00 96.06 91 CYS A N 1
ATOM 767 C CA . CYS A 1 91 ? -7.315 5.201 4.713 1.00 96.06 91 CYS A CA 1
ATOM 768 C C . CYS A 1 91 ? -6.422 4.840 5.917 1.00 96.06 91 CYS A C 1
ATOM 770 O O . CYS A 1 91 ? -6.700 3.849 6.589 1.00 96.06 91 CYS A O 1
ATOM 772 N N . GLN A 1 92 ? -5.347 5.597 6.172 1.00 93.50 92 GLN A N 1
ATOM 773 C CA . GLN A 1 92 ? -4.478 5.403 7.339 1.00 93.50 92 GLN A CA 1
ATOM 774 C C . GLN A 1 92 ? -5.144 5.835 8.641 1.00 93.50 92 GLN A C 1
ATOM 776 O O . GLN A 1 92 ? -4.883 5.203 9.662 1.00 93.50 92 GLN A O 1
ATOM 781 N N . ASP A 1 93 ? -6.012 6.841 8.586 1.00 93.19 93 ASP A N 1
ATOM 782 C CA . ASP A 1 93 ? -6.718 7.361 9.756 1.00 93.19 93 ASP A CA 1
ATOM 783 C C . ASP A 1 93 ? -7.914 6.468 10.103 1.00 93.19 93 ASP A C 1
ATOM 785 O O . ASP A 1 93 ? -8.110 6.089 11.254 1.00 93.19 93 ASP A O 1
ATOM 789 N N . VAL A 1 94 ? -8.687 6.068 9.088 1.00 94.88 94 VAL A N 1
ATOM 790 C CA . VAL A 1 94 ? -9.962 5.354 9.276 1.00 94.88 94 VAL A CA 1
ATOM 791 C C . VAL A 1 94 ? -9.784 3.833 9.335 1.00 94.88 94 VAL A C 1
ATOM 793 O O . VAL A 1 94 ? -10.458 3.143 10.098 1.00 94.88 94 VAL A O 1
ATOM 796 N N . GLY A 1 95 ? -8.859 3.282 8.543 1.00 94.38 95 GLY A N 1
ATOM 797 C CA . GLY A 1 95 ? -8.695 1.836 8.372 1.00 94.38 95 GLY A CA 1
ATOM 798 C C . GLY A 1 95 ? -8.436 1.059 9.671 1.00 94.38 95 GLY A C 1
ATOM 799 O O . GLY A 1 95 ? -9.099 0.044 9.897 1.00 94.38 95 GLY A O 1
ATOM 800 N N . PRO A 1 96 ? -7.501 1.494 10.541 1.00 93.00 96 PRO A N 1
ATOM 801 C CA . PRO A 1 96 ? -7.259 0.835 11.821 1.00 93.00 96 PRO A CA 1
ATOM 802 C C . PRO A 1 96 ? -8.492 0.795 12.729 1.00 93.00 96 PRO A C 1
ATOM 804 O O . PRO A 1 96 ? -8.730 -0.249 13.335 1.00 93.00 96 PRO A O 1
ATOM 807 N N . MET A 1 97 ? -9.273 1.883 12.791 1.00 91.00 97 MET A N 1
ATOM 808 C CA . MET A 1 97 ? -10.481 1.950 13.623 1.00 91.00 97 MET A CA 1
ATOM 809 C C . MET A 1 97 ? -11.555 0.986 13.129 1.00 91.00 97 MET A C 1
ATOM 811 O O . MET A 1 97 ? -11.975 0.124 13.893 1.00 91.00 97 MET A O 1
ATOM 815 N N . LEU A 1 98 ? -11.901 1.027 11.837 1.00 91.94 98 LEU A N 1
ATOM 816 C CA . LEU A 1 98 ? -12.914 0.124 11.272 1.00 91.94 98 LEU A CA 1
ATOM 817 C C . LEU A 1 98 ? -12.550 -1.350 11.474 1.00 91.94 98 LEU A C 1
ATOM 819 O O . LEU A 1 98 ? -13.391 -2.176 11.817 1.00 91.94 98 LEU A O 1
ATOM 823 N N . ARG A 1 99 ? -11.271 -1.698 11.293 1.00 92.56 99 ARG A N 1
ATOM 824 C CA . ARG A 1 99 ? -10.801 -3.069 11.530 1.00 92.56 99 ARG A CA 1
ATOM 825 C C . ARG A 1 99 ? -10.929 -3.468 13.001 1.00 92.56 99 ARG A C 1
ATOM 827 O O . ARG A 1 99 ? -11.171 -4.636 13.295 1.00 92.56 99 ARG A O 1
ATOM 834 N N . TYR A 1 100 ? -10.679 -2.538 13.915 1.00 90.50 100 TYR A N 1
ATOM 835 C CA . TYR A 1 100 ? -10.794 -2.788 15.343 1.00 90.50 100 TYR A CA 1
ATOM 836 C C . TYR A 1 100 ? -12.256 -2.992 15.758 1.00 90.50 100 TYR A C 1
ATOM 838 O O . TYR A 1 100 ? -12.549 -3.983 16.420 1.00 90.50 100 TYR A O 1
ATOM 846 N N . GLU A 1 101 ? -13.166 -2.138 15.290 1.00 89.88 101 GLU A N 1
ATOM 847 C CA . GLU A 1 101 ? -14.614 -2.258 15.520 1.00 89.88 101 GLU A CA 1
ATOM 848 C C . GLU A 1 101 ? -15.158 -3.594 15.004 1.00 89.88 101 GLU A C 1
ATOM 850 O O . GLU A 1 101 ? -15.788 -4.335 15.753 1.00 89.88 101 GLU A O 1
ATOM 855 N N . GLN A 1 102 ? -14.795 -3.980 13.777 1.00 90.25 102 GLN A N 1
ATOM 856 C CA . GLN A 1 102 ? -15.153 -5.292 13.225 1.00 90.25 102 GLN A CA 1
ATOM 857 C C . GLN A 1 102 ? -14.651 -6.450 14.097 1.00 90.25 102 GLN A C 1
ATOM 859 O O . GLN A 1 102 ? -15.355 -7.437 14.302 1.00 90.25 102 GLN A O 1
ATOM 864 N N . ARG A 1 103 ? -13.426 -6.355 14.632 1.00 90.06 103 ARG A N 1
ATOM 865 C CA . ARG A 1 103 ? -12.901 -7.380 15.545 1.00 90.06 103 ARG A CA 1
ATOM 866 C C . ARG A 1 103 ? -13.680 -7.417 16.852 1.00 90.06 103 ARG A C 1
ATOM 868 O O . ARG A 1 103 ? -13.949 -8.511 17.335 1.00 90.06 103 ARG A O 1
ATOM 875 N N . LEU A 1 104 ? -14.037 -6.259 17.397 1.00 90.12 104 LEU A N 1
ATOM 876 C CA . LEU A 1 104 ? -14.787 -6.136 18.642 1.00 90.12 104 LEU A CA 1
ATOM 877 C C . LEU A 1 104 ? -16.175 -6.785 18.548 1.00 90.12 104 LEU A C 1
ATOM 879 O O . LEU A 1 104 ? -16.603 -7.428 19.500 1.00 90.12 104 LEU A O 1
ATOM 883 N N . GLU A 1 105 ? -16.847 -6.664 17.401 1.00 88.12 105 GLU A N 1
ATOM 884 C CA . GLU A 1 105 ? -18.141 -7.317 17.155 1.00 88.12 105 GLU A CA 1
ATOM 885 C C . GLU A 1 105 ? -18.032 -8.848 17.144 1.00 88.12 105 GLU A C 1
ATOM 887 O O 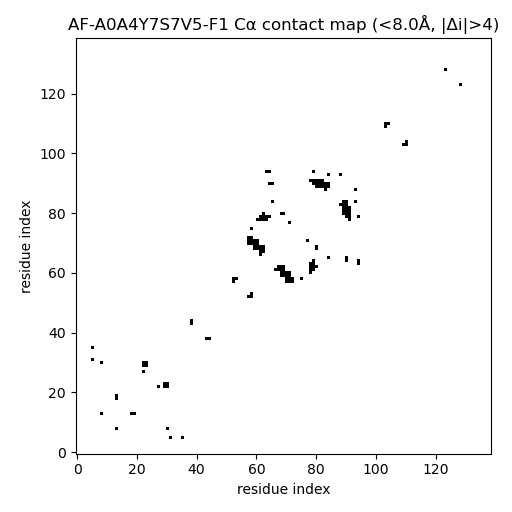. GLU A 1 105 ? -18.936 -9.547 17.598 1.00 88.12 105 GLU A O 1
ATOM 892 N N . THR A 1 106 ? -16.915 -9.377 16.641 1.00 90.25 106 THR A N 1
ATOM 893 C CA . THR A 1 106 ? -16.710 -10.827 16.500 1.00 90.25 106 THR A CA 1
ATOM 894 C C . THR A 1 106 ? -16.082 -11.496 17.726 1.00 90.25 106 THR A C 1
ATOM 896 O O . THR A 1 106 ? -16.303 -12.683 17.962 1.00 90.25 106 THR A O 1
ATOM 899 N N . ASP A 1 107 ? -15.280 -10.766 18.504 1.00 92.38 107 ASP A N 1
ATOM 900 C CA . ASP A 1 107 ? -14.463 -11.312 19.589 1.00 92.38 107 ASP A CA 1
ATOM 901 C C . ASP A 1 107 ? -15.098 -11.033 20.958 1.00 92.38 107 ASP A C 1
ATOM 903 O O . ASP A 1 107 ? -14.967 -9.955 21.545 1.00 92.38 107 ASP A O 1
ATOM 907 N N . THR A 1 108 ? -15.764 -12.056 21.497 1.00 91.69 108 THR A N 1
ATOM 908 C CA . THR A 1 108 ? -16.461 -11.976 22.790 1.00 91.69 108 THR A CA 1
ATOM 909 C C . THR A 1 108 ? -15.532 -11.693 23.974 1.00 91.69 108 THR A C 1
ATOM 911 O O . THR A 1 108 ? -15.964 -11.088 24.959 1.00 91.69 108 THR A O 1
ATOM 914 N N . TYR A 1 109 ? -14.259 -12.098 23.910 1.00 92.56 109 TYR A N 1
ATOM 915 C CA . TYR A 1 109 ? -13.292 -11.819 24.973 1.00 92.56 109 TYR A CA 1
ATOM 916 C C . TYR A 1 109 ? -12.836 -10.366 24.918 1.00 92.56 109 TYR A C 1
ATOM 918 O O . TYR A 1 109 ? -12.794 -9.701 25.956 1.00 92.56 109 TYR A O 1
ATOM 926 N N . LEU A 1 110 ? -12.558 -9.859 23.715 1.00 89.31 110 LEU A N 1
ATOM 927 C CA . LEU A 1 110 ? -12.201 -8.458 23.505 1.00 89.31 110 LEU A CA 1
ATOM 928 C C . LEU A 1 110 ? -13.337 -7.522 23.944 1.00 89.31 110 LEU A C 1
ATOM 930 O O . LEU A 1 110 ? -13.090 -6.532 24.628 1.00 89.31 110 LEU A O 1
ATOM 934 N N . GLN A 1 111 ? -14.585 -7.879 23.637 1.00 90.69 111 GLN A N 1
ATOM 935 C CA . GLN A 1 111 ? -15.763 -7.119 24.052 1.00 90.69 111 GLN A CA 1
ATOM 936 C C . GLN A 1 111 ? -15.925 -7.065 25.581 1.00 90.69 111 GLN A C 1
ATOM 938 O O . GLN A 1 111 ? -16.184 -5.999 26.149 1.00 90.69 111 GLN A O 1
ATOM 943 N N . LYS A 1 112 ? -15.750 -8.202 26.272 1.00 91.94 112 LYS A N 1
ATOM 944 C CA . LYS A 1 112 ? -15.782 -8.249 27.745 1.00 91.94 112 LYS A CA 1
ATOM 945 C C . LYS A 1 112 ? -14.659 -7.416 28.355 1.00 91.94 112 LYS A C 1
ATOM 947 O O . LYS A 1 112 ? -14.911 -6.663 29.292 1.00 91.94 112 LYS A O 1
ATOM 952 N N . PHE A 1 113 ? -13.450 -7.523 27.805 1.00 91.81 113 PHE A N 1
ATOM 953 C CA . PHE A 1 113 ? -12.312 -6.717 28.234 1.00 91.81 113 PHE A CA 1
ATOM 954 C C . PHE A 1 113 ? -12.603 -5.218 28.103 1.00 91.81 113 PHE A C 1
ATOM 956 O O . PHE A 1 113 ? -12.443 -4.492 29.080 1.00 91.81 113 PHE A O 1
ATOM 963 N N . GLU A 1 114 ? -13.100 -4.761 26.948 1.00 87.50 114 GLU A N 1
ATOM 964 C CA . GLU A 1 114 ? -13.493 -3.358 26.767 1.00 87.50 114 GLU A CA 1
ATOM 965 C C . GLU A 1 114 ? -14.560 -2.915 27.767 1.00 87.50 114 GLU A C 1
ATOM 967 O O . GLU A 1 114 ? -14.491 -1.813 28.308 1.00 87.50 114 GLU A O 1
ATOM 972 N N . THR A 1 115 ? -15.553 -3.768 28.017 1.00 87.94 115 THR A N 1
ATOM 973 C CA . THR A 1 115 ? -16.650 -3.460 28.938 1.00 87.94 115 THR A CA 1
ATOM 974 C C . THR A 1 115 ? -16.124 -3.231 30.353 1.00 87.94 115 THR A C 1
ATOM 976 O O . THR A 1 115 ? -16.460 -2.225 30.979 1.00 87.94 115 THR A O 1
ATOM 979 N N . GLU A 1 116 ? -15.275 -4.129 30.858 1.00 90.75 116 GLU A N 1
ATOM 980 C CA . GLU A 1 116 ? -14.671 -3.977 32.185 1.00 90.75 116 GLU A CA 1
ATOM 981 C C . GLU A 1 116 ? -13.697 -2.797 32.240 1.00 90.75 116 GLU A C 1
ATOM 983 O O . GLU A 1 116 ? -13.739 -2.005 33.183 1.00 90.75 116 GLU A O 1
ATOM 988 N N . TYR A 1 117 ? -12.884 -2.609 31.200 1.00 87.88 117 TYR A N 1
ATOM 989 C CA . TYR A 1 117 ? -11.980 -1.468 31.097 1.00 87.88 117 TYR A CA 1
ATOM 990 C C . TYR A 1 117 ? -12.737 -0.132 31.167 1.00 87.88 117 TYR A C 1
ATOM 992 O O . TYR A 1 117 ? -12.389 0.728 31.972 1.00 87.88 117 TYR A O 1
ATOM 1000 N N . ASN A 1 118 ? -13.823 0.025 30.405 1.00 85.56 118 ASN A N 1
ATOM 1001 C CA . ASN A 1 118 ? -14.630 1.249 30.380 1.00 85.56 118 ASN A CA 1
ATOM 1002 C C . ASN A 1 118 ? -15.369 1.503 31.709 1.00 85.56 118 ASN A C 1
ATOM 1004 O O . ASN A 1 118 ? -15.510 2.655 32.134 1.00 85.56 118 ASN A O 1
ATOM 1008 N N . LYS A 1 119 ? -15.803 0.447 32.414 1.00 86.94 119 LYS A N 1
ATOM 1009 C CA . LYS A 1 119 ? -16.388 0.561 33.766 1.00 86.94 119 LYS A CA 1
ATOM 1010 C C . LYS A 1 119 ? -15.389 1.113 34.777 1.00 86.94 119 LYS A C 1
ATOM 1012 O O . LYS A 1 119 ? -15.758 1.918 35.625 1.00 86.94 119 LYS A O 1
ATOM 1017 N N . ILE A 1 120 ? -14.143 0.655 34.708 1.00 86.50 120 ILE A N 1
ATOM 1018 C CA . ILE A 1 120 ? -13.054 1.128 35.562 1.00 86.50 120 ILE A CA 1
ATOM 1019 C C . ILE A 1 120 ? -12.721 2.566 35.164 1.00 86.50 120 ILE A C 1
ATOM 1021 O O . ILE A 1 120 ? -12.815 3.463 35.995 1.00 86.50 120 ILE A O 1
ATOM 1025 N N . TYR A 1 121 ? -12.435 2.806 33.884 1.00 81.00 121 TYR A N 1
ATOM 1026 C CA . TYR A 1 121 ? -12.031 4.109 33.360 1.00 81.00 121 TYR A CA 1
ATOM 1027 C C . TYR A 1 121 ? -13.028 5.226 33.694 1.00 81.00 121 TYR A C 1
ATOM 1029 O O . TYR A 1 121 ? -12.616 6.255 34.221 1.00 81.00 121 TYR A O 1
ATOM 1037 N N . SER A 1 122 ? -14.334 5.000 33.506 1.00 77.62 122 SER A N 1
ATOM 1038 C CA . SER A 1 122 ? -15.378 5.992 33.825 1.00 77.62 122 SER A CA 1
ATOM 1039 C C . SER A 1 122 ? -15.410 6.415 35.301 1.00 77.62 122 SER A C 1
ATOM 1041 O O . SER A 1 122 ? -15.838 7.525 35.607 1.00 77.62 122 SER A O 1
ATOM 1043 N N . ARG A 1 123 ? -14.906 5.579 36.220 1.00 77.06 123 ARG A N 1
ATOM 1044 C CA . ARG A 1 123 ? -14.746 5.926 37.643 1.00 77.06 123 ARG A CA 1
ATOM 1045 C C . ARG A 1 123 ? -13.513 6.796 37.902 1.00 77.06 123 ARG A C 1
ATOM 1047 O O . ARG A 1 123 ? -13.540 7.607 38.820 1.00 77.06 123 ARG A O 1
ATOM 1054 N N . PHE A 1 124 ? -12.457 6.641 37.100 1.00 68.94 124 PHE A N 1
ATOM 1055 C CA . PHE A 1 124 ? -11.197 7.393 37.211 1.00 68.94 124 PHE A CA 1
ATOM 1056 C C . PHE A 1 124 ? -11.173 8.689 36.391 1.00 68.94 124 PHE A C 1
ATOM 1058 O O . PHE A 1 124 ? -10.312 9.531 36.617 1.00 68.94 124 PHE A O 1
ATOM 1065 N N . SER A 1 125 ? -12.100 8.877 35.446 1.00 62.81 125 SER A N 1
ATOM 1066 C CA . SER A 1 125 ? -12.249 10.141 34.705 1.00 62.81 125 SER A CA 1
ATOM 1067 C C . SER A 1 125 ? -12.931 11.253 35.523 1.00 62.81 125 SER A C 1
ATOM 1069 O O . SER A 1 125 ? -12.970 12.398 35.078 1.00 62.81 125 SER A O 1
ATOM 1071 N N . ALA A 1 126 ? -13.468 10.938 36.709 1.00 58.12 126 ALA A N 1
ATOM 1072 C CA . ALA A 1 126 ? -13.880 11.927 37.708 1.00 58.12 126 ALA A CA 1
ATOM 1073 C C . ALA A 1 126 ? -12.628 12.592 38.334 1.00 58.12 126 ALA A C 1
ATOM 1075 O O . ALA A 1 126 ? -11.586 11.945 38.402 1.00 58.12 126 ALA A O 1
ATOM 1076 N N . PRO A 1 127 ? -12.681 13.869 38.762 1.00 49.19 127 PRO A N 1
ATOM 1077 C CA . PRO A 1 127 ? -11.562 14.820 38.727 1.00 49.19 127 PRO A CA 1
ATOM 1078 C C . PRO A 1 127 ? -10.540 14.644 39.864 1.00 49.19 127 PRO A C 1
ATOM 1080 O O . PRO A 1 127 ? -10.198 15.600 40.557 1.00 49.19 127 PRO A O 1
ATOM 1083 N N . THR A 1 128 ? -10.014 13.440 40.056 1.00 43.84 128 THR A N 1
ATOM 1084 C CA . THR A 1 128 ? -8.949 13.180 41.023 1.00 43.84 128 THR A CA 1
ATOM 1085 C C . THR A 1 128 ? -7.833 12.442 40.304 1.00 43.84 128 THR A C 1
ATOM 1087 O O . THR A 1 128 ? -7.914 11.247 40.031 1.00 43.84 128 THR A O 1
ATOM 1090 N N . GLY A 1 129 ? -6.815 13.210 39.917 1.00 58.66 129 GLY A N 1
ATOM 1091 C CA . GLY A 1 129 ? -5.739 12.767 39.047 1.00 58.66 129 GLY A CA 1
ATOM 1092 C C . GLY A 1 129 ? -4.976 11.548 39.562 1.00 58.66 129 GLY A C 1
ATOM 1093 O O . GLY A 1 129 ? -4.613 11.474 40.731 1.00 58.66 129 GLY A O 1
ATOM 1094 N N . SER A 1 130 ? -4.682 10.615 38.658 1.00 50.53 130 SER A N 1
ATOM 1095 C CA . SER A 1 130 ? -3.324 10.196 38.263 1.00 50.53 130 SER A CA 1
ATOM 1096 C C . SER A 1 130 ? -3.331 8.809 37.598 1.00 50.53 130 SER A C 1
ATOM 1098 O O . SER A 1 130 ? -3.990 7.883 38.051 1.00 50.53 130 SER A O 1
ATOM 1100 N N . LEU A 1 131 ? -2.552 8.711 36.511 1.00 53.94 131 LEU A N 1
ATOM 1101 C CA . LEU A 1 131 ? -1.899 7.517 35.951 1.00 53.94 131 LEU A CA 1
ATOM 1102 C C . LEU A 1 131 ? -2.779 6.281 35.665 1.00 53.94 131 LEU A C 1
ATOM 1104 O O . LEU A 1 131 ? -2.819 5.330 36.440 1.00 53.94 131 LEU A O 1
ATOM 1108 N N . LEU A 1 132 ? -3.347 6.225 34.456 1.00 52.22 132 LEU A N 1
ATOM 1109 C CA . LEU A 1 132 ? -3.756 4.969 33.813 1.00 52.22 132 LEU A CA 1
ATOM 1110 C C . LEU A 1 132 ? -3.037 4.806 32.463 1.00 52.22 132 LEU A C 1
ATOM 1112 O O . LEU A 1 132 ? -2.757 5.809 31.800 1.00 52.22 132 LEU A O 1
ATOM 1116 N N . PRO A 1 133 ? -2.703 3.565 32.058 1.00 44.41 133 PRO A N 1
ATOM 1117 C CA . PRO A 1 133 ? -1.967 3.306 30.831 1.00 44.41 133 PRO A CA 1
ATOM 1118 C C . PRO A 1 133 ? -2.815 3.694 29.621 1.00 44.41 133 PRO A C 1
ATOM 1120 O O . PRO A 1 133 ? -4.019 3.447 29.579 1.00 44.41 133 PRO A O 1
ATOM 1123 N N . SER A 1 134 ? -2.163 4.294 28.633 1.00 48.41 134 SER A N 1
ATOM 1124 C CA . SER A 1 134 ? -2.723 4.700 27.348 1.00 48.41 134 SER A CA 1
ATOM 1125 C C . SER A 1 134 ? -3.188 3.493 26.518 1.00 48.41 134 SER A C 1
ATOM 1127 O O . SER A 1 134 ? -2.538 3.078 25.561 1.00 48.41 134 SER A O 1
ATOM 1129 N N . GLY A 1 135 ? -4.332 2.911 26.884 1.00 49.91 135 GLY A N 1
ATOM 1130 C CA . GLY A 1 135 ? -5.183 2.163 25.957 1.00 49.91 135 GLY A CA 1
ATOM 1131 C C . GLY A 1 135 ? -5.894 3.135 25.010 1.00 49.91 135 GLY A C 1
ATOM 1132 O O . GLY A 1 135 ? -6.026 4.311 25.361 1.00 49.91 135 GLY A O 1
ATOM 1133 N N . PRO A 1 136 ? -6.323 2.704 23.807 1.00 45.94 136 PRO A N 1
ATOM 1134 C CA . PRO A 1 136 ? -6.992 3.595 22.871 1.00 45.94 136 PRO A CA 1
ATOM 1135 C C . PRO A 1 136 ? -8.294 4.086 23.508 1.00 45.94 136 PRO A C 1
ATOM 1137 O O . PRO A 1 136 ? -9.282 3.359 23.586 1.00 45.94 136 PRO A O 1
ATOM 1140 N N . ALA A 1 137 ? -8.268 5.320 24.009 1.00 45.25 137 ALA A N 1
ATOM 1141 C CA . ALA A 1 137 ? -9.470 6.049 24.350 1.00 45.25 137 ALA A CA 1
ATOM 1142 C C . ALA A 1 137 ? -10.328 6.091 23.084 1.00 45.25 137 ALA A C 1
ATOM 1144 O O . ALA A 1 137 ? -9.837 6.468 22.016 1.00 45.25 137 ALA A O 1
ATOM 1145 N N . ARG A 1 138 ? -11.580 5.643 23.195 1.00 50.53 138 ARG A N 1
ATOM 1146 C CA . ARG A 1 138 ? -12.581 5.879 22.155 1.00 50.53 138 ARG A CA 1
ATOM 1147 C C . ARG A 1 138 ? -12.569 7.376 21.824 1.00 50.53 138 ARG A C 1
ATOM 1149 O O . ARG A 1 138 ? -12.603 8.195 22.743 1.00 50.53 138 ARG A O 1
ATOM 1156 N N . ILE A 1 139 ? -12.441 7.682 20.534 1.00 42.91 139 ILE A N 1
ATOM 1157 C CA . ILE A 1 139 ? -12.618 9.024 19.966 1.00 42.91 139 ILE A CA 1
ATOM 1158 C C . ILE A 1 139 ? -14.117 9.271 19.835 1.00 42.91 139 ILE A C 1
ATOM 1160 O O . ILE A 1 139 ? -14.808 8.314 19.416 1.00 42.91 139 ILE A O 1
#

Nearest PDB structures (foldseek):
  8rk3-assembly1_o  TM=3.341E-01  e=2.378E+00  Pseudomonas phage JBD30

Mean predicted aligned error: 13.95 Å

Radius of gyration: 29.08 Å; Cα contacts (8 Å, |Δi|>4): 79; chains: 1; bounding box: 59×32×77 Å

Solvent-accessible surface area (back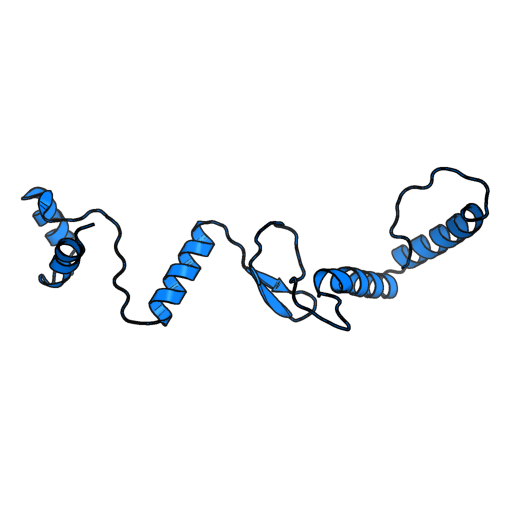bone atoms only — not comparable to full-atom values): 8866 Å² total; per-residue (Å²): 131,69,63,69,70,68,57,51,62,74,74,50,88,75,85,48,75,64,63,53,53,53,49,44,73,76,40,63,88,80,53,79,87,66,92,78,84,89,71,90,46,70,66,55,48,53,50,52,52,52,50,50,38,50,75,73,65,49,45,75,46,63,15,78,68,84,64,50,75,41,76,49,84,91,51,98,80,66,56,44,41,86,50,76,68,55,96,92,35,25,27,56,68,48,37,64,54,55,55,48,54,56,46,41,77,71,32,70,65,57,40,51,51,51,53,54,49,50,61,52,47,65,66,58,72,47,99,60,90,78,89,76,83,90,62,88,70,85,128

Sequence (139 aa):
MDYEKVAEIHRENITDTRQTLEAIHEDRSKVSLLPYYHIQSLDEMLFLEFMEMLKRGIQVKRCRLCGR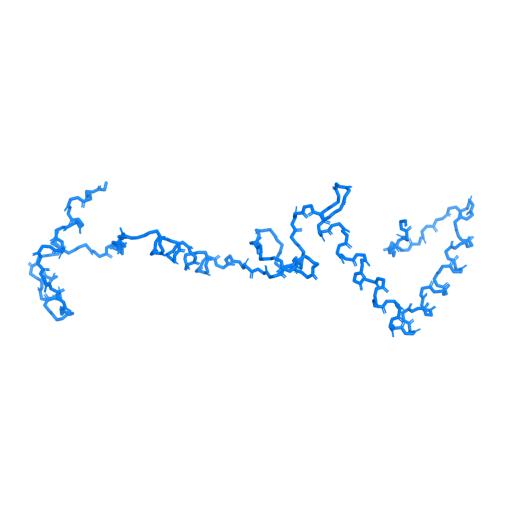YFVLIDKRKREYCGREYSEGKTCQDVGPMLRYEQRLETDTYLQKFETEYNKIYSRFSAPTGSLLPSGPARI

Secondary structure (DSSP, 8-state):
--HHHHHGGGGS----HHHHHHHHHH-TTS---S------SHHHHHHHHHHHHHHTTPEEEE-TTT--EEEESS-TT--S-SSEEETTEEHHHHHHHHHHHHHHHH-HHHHHHHHHHHHHHHHHSSS------------

Foldseek 3Di:
DPVVLVVVVVVDPCPDPVVVVVVCVVDVVNDDPDDDDDDDDPVSVVVVVVVVCVVVVWDWAQAPPPRDIDTDDPDPPDRHDQDDDDDPDGCSRVVVVVVVVVCCVVDPVNVVVVVVVVVVVVVQVPPDDDDDDDDPDDD

pLDDT: mean 77.67, std 17.52, range [42.78, 96.44]